Protein AF-A0A7W8UHN6-F1 (afdb_monomer_lite)

Foldseek 3Di:
DQPVLLLLPDPPDAFDQDVVQNWGFWDFDFFDDDPPQWDQAFDADPVRDGHDSFKTKHKDQQVVVVVVVVDDDDDPPDDSCVRIDIDIDTTHTDPFGIWIQTQDPVGHTDIDTHHSPD

Secondary structure (DSSP, 8-state):
-HHHHHHHTSTT--PPPBTTTTB-SPEE--BPPPPTT-EEE-PBPTTS-B--S-EEEEEEEHHHHHHTTT---S-SSS-GGGGEEEEEEEPPBPSS-EEEEEE-TTSPEEEEEE-S--

Organism: NCBI:txid56731

pLDDT: mean 79.98, std 13.3, range [46.25, 94.0]

Sequence (118 aa):
MKKLISAMAKPGFDWPVCHQAKAGEPGREEYEECPKGSKVGYSRDRDGFRGEPDQCVKTVDVCKERRDQGYRRFNESGGDKRCINEVATPRPRRENPWFFDIPNDRGVKERFWFNLNT

Structure (mmCIF, N/CA/C/O backbone):
data_AF-A0A7W8UHN6-F1
#
_entry.id   AF-A0A7W8UHN6-F1
#
loop_
_atom_site.group_PDB
_atom_site.id
_atom_site.type_symbol
_atom_site.label_atom_id
_atom_site.label_alt_id
_atom_site.label_comp_id
_atom_site.label_asym_id
_atom_site.label_entity_id
_atom_site.label_seq_id
_atom_site.pdbx_PDB_ins_code
_atom_site.Cartn_x
_atom_site.Cartn_y
_atom_site.Cartn_z
_atom_site.occupancy
_atom_site.B_iso_or_equiv
_atom_site.auth_seq_id
_atom_site.auth_comp_id
_atom_site.auth_asym_id
_atom_site.auth_atom_id
_atom_site.pdbx_PDB_model_num
ATOM 1 N N . MET A 1 1 ? -14.072 -11.840 17.754 1.00 57.81 1 MET A N 1
ATOM 2 C CA . MET A 1 1 ? -13.509 -10.485 17.549 1.00 57.81 1 MET A CA 1
ATOM 3 C C . MET A 1 1 ? -13.781 -9.883 16.155 1.00 57.81 1 MET A C 1
ATOM 5 O O . MET A 1 1 ? -13.153 -8.899 15.813 1.00 57.81 1 MET A O 1
ATOM 9 N N . LYS A 1 2 ? -14.759 -10.371 15.368 1.00 63.31 2 LYS A N 1
ATOM 10 C CA . LYS A 1 2 ? -15.028 -9.843 14.008 1.00 63.31 2 LYS A CA 1
ATOM 11 C C . LYS A 1 2 ? -16.038 -8.684 13.937 1.00 63.31 2 LYS A C 1
ATOM 13 O O . LYS A 1 2 ? -16.031 -7.908 12.991 1.00 63.31 2 LYS A O 1
ATOM 18 N N . LYS A 1 3 ? -16.905 -8.537 14.950 1.00 69.88 3 LYS A N 1
ATOM 19 C CA . LYS A 1 3 ? -17.983 -7.527 14.950 1.00 69.88 3 LYS A CA 1
ATOM 20 C C . LYS A 1 3 ? -17.464 -6.085 14.999 1.00 69.88 3 LYS A C 1
ATOM 22 O O . LYS A 1 3 ? -18.031 -5.229 14.334 1.00 69.88 3 LYS A O 1
ATOM 27 N N . LEU A 1 4 ? -16.398 -5.834 15.765 1.00 71.62 4 LEU A N 1
ATOM 28 C CA . LEU A 1 4 ? -15.816 -4.497 15.903 1.00 71.62 4 LEU A CA 1
ATOM 29 C C . LEU A 1 4 ? -15.103 -4.074 14.612 1.00 71.62 4 LEU A C 1
ATOM 31 O O . LEU A 1 4 ? -15.402 -3.020 14.070 1.00 71.62 4 LEU A O 1
ATOM 35 N N . ILE A 1 5 ? -14.259 -4.955 14.069 1.00 74.00 5 ILE A N 1
ATOM 36 C CA . ILE A 1 5 ? -13.516 -4.732 12.822 1.00 74.00 5 ILE A CA 1
ATOM 37 C C . ILE A 1 5 ? -14.478 -4.444 11.655 1.00 74.00 5 ILE A C 1
ATOM 39 O O . ILE A 1 5 ? -14.290 -3.491 10.906 1.00 74.00 5 ILE A O 1
ATOM 43 N N . SER A 1 6 ? -15.574 -5.203 11.557 1.00 75.31 6 SER A N 1
ATOM 44 C CA . SER A 1 6 ? -16.599 -4.976 10.533 1.00 75.31 6 SER A CA 1
ATOM 45 C C . SER A 1 6 ? -17.360 -3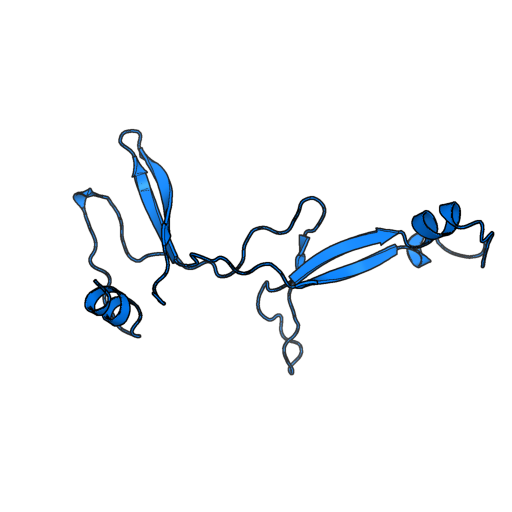.656 10.712 1.00 75.31 6 SER A C 1
ATOM 47 O O . SER A 1 6 ? -17.783 -3.068 9.721 1.00 75.31 6 SER A O 1
ATOM 49 N N . ALA A 1 7 ? -17.538 -3.170 11.945 1.00 79.38 7 ALA A N 1
ATOM 50 C CA . ALA A 1 7 ? -18.121 -1.851 12.187 1.00 79.38 7 ALA A CA 1
ATOM 51 C C . ALA A 1 7 ? -17.155 -0.730 11.776 1.00 79.38 7 ALA A C 1
ATOM 53 O O . ALA A 1 7 ? -17.582 0.211 11.117 1.00 79.38 7 ALA A O 1
ATOM 54 N N . MET A 1 8 ? -15.866 -0.888 12.088 1.00 80.12 8 MET A N 1
ATOM 55 C CA . MET A 1 8 ? -14.795 0.054 11.741 1.00 80.12 8 MET A CA 1
ATOM 56 C C . MET A 1 8 ? -14.588 0.199 10.227 1.00 80.12 8 MET A C 1
ATOM 58 O O . MET A 1 8 ? -14.182 1.253 9.755 1.00 80.12 8 MET A O 1
ATOM 62 N N . ALA A 1 9 ? -14.891 -0.846 9.452 1.00 79.62 9 ALA A N 1
ATOM 63 C CA . ALA A 1 9 ? -14.804 -0.829 7.992 1.00 79.62 9 ALA A CA 1
ATOM 64 C C . ALA A 1 9 ? -15.960 -0.081 7.298 1.00 79.62 9 ALA A C 1
ATOM 66 O O . ALA A 1 9 ? -15.935 0.078 6.075 1.00 79.62 9 ALA A O 1
ATOM 67 N N . LYS A 1 10 ? -17.010 0.322 8.030 1.00 82.25 10 LYS A N 1
ATOM 68 C CA . LYS A 1 10 ? -18.193 0.945 7.423 1.00 82.25 10 LYS A CA 1
ATOM 69 C C . LYS A 1 10 ? -17.942 2.417 7.083 1.00 82.25 10 LYS A C 1
ATOM 71 O O . LYS A 1 10 ? -17.333 3.130 7.878 1.00 82.25 10 LYS A O 1
ATOM 76 N N . PRO A 1 11 ? -18.471 2.904 5.947 1.00 78.00 11 PRO A N 1
ATOM 77 C CA . PRO A 1 11 ? -18.442 4.328 5.640 1.00 78.00 11 PRO A CA 1
ATOM 78 C C . PRO A 1 11 ? -19.190 5.119 6.724 1.00 78.00 11 PRO A C 1
ATOM 80 O O . PRO A 1 11 ? -20.293 4.738 7.118 1.00 78.00 11 PRO A O 1
ATOM 83 N N . GLY A 1 12 ? -18.578 6.205 7.204 1.00 78.50 12 GLY A N 1
ATOM 84 C CA . GLY A 1 12 ? -19.119 7.044 8.281 1.00 78.50 12 GLY A CA 1
ATOM 85 C C . GLY A 1 12 ? -18.876 6.518 9.699 1.00 78.50 12 GLY A C 1
ATOM 86 O O . GLY A 1 12 ? -19.505 7.002 10.634 1.00 78.50 12 GLY A O 1
ATOM 87 N N . PHE A 1 13 ? -18.010 5.516 9.876 1.00 81.31 13 PHE A N 1
ATOM 88 C CA . PHE A 1 13 ? -17.562 5.117 11.206 1.00 81.31 13 PHE A CA 1
ATOM 89 C C . PHE A 1 13 ? -16.568 6.140 11.765 1.00 81.31 13 PHE A C 1
ATOM 91 O O . PHE A 1 13 ? -15.484 6.323 11.210 1.00 81.31 13 PHE A O 1
ATOM 98 N N . ASP A 1 14 ? -16.920 6.760 12.890 1.00 80.94 14 ASP A N 1
ATOM 99 C CA . ASP A 1 14 ? -16.024 7.666 13.599 1.00 80.94 14 ASP A CA 1
ATOM 100 C C . ASP A 1 14 ? -14.997 6.875 14.404 1.00 80.94 14 ASP A C 1
ATOM 102 O O . ASP A 1 14 ? -15.305 6.202 15.395 1.00 80.94 14 ASP A O 1
ATOM 106 N N . TRP A 1 15 ? -13.745 6.967 13.971 1.00 83.06 15 TRP A N 1
ATOM 107 C CA . TRP A 1 15 ? -12.637 6.348 14.673 1.00 83.06 15 TRP A CA 1
ATOM 108 C C . TRP A 1 15 ? -12.388 7.058 16.006 1.00 83.06 15 TRP A C 1
ATOM 110 O O . TRP A 1 15 ? -12.167 8.273 16.023 1.00 83.06 15 TRP A O 1
ATOM 120 N N . PRO A 1 16 ? -12.402 6.331 17.140 1.00 80.25 16 PRO A N 1
ATOM 121 C CA . PRO A 1 16 ? -12.184 6.947 18.436 1.00 80.25 16 PRO A CA 1
ATOM 122 C C . PRO A 1 16 ? -10.753 7.479 18.522 1.00 80.25 16 PRO A C 1
ATOM 124 O O . PRO A 1 16 ? -9.786 6.746 18.313 1.00 80.25 16 PRO A O 1
ATOM 127 N N . VAL A 1 17 ? -10.621 8.756 18.875 1.00 80.69 17 VAL A N 1
ATOM 128 C CA . VAL A 1 17 ? -9.319 9.375 19.119 1.00 80.69 17 VAL A CA 1
ATOM 129 C C . VAL A 1 17 ? -8.827 8.946 20.495 1.00 80.69 17 VAL A C 1
ATOM 131 O O . VAL A 1 17 ? -9.454 9.227 21.517 1.00 80.69 17 VAL A O 1
ATOM 134 N N . CYS A 1 18 ? -7.672 8.288 20.536 1.00 78.25 18 CYS A N 1
ATOM 135 C CA . CYS A 1 18 ? -6.998 7.987 21.788 1.00 78.25 18 CYS A CA 1
ATOM 136 C C . CYS A 1 18 ? -6.015 9.117 22.098 1.00 78.25 18 CYS A C 1
ATOM 138 O O . CYS A 1 18 ? -4.894 9.144 21.585 1.00 78.25 18 CYS A O 1
ATOM 140 N N . HIS A 1 19 ? -6.427 10.063 22.946 1.00 80.44 19 HIS A N 1
ATOM 141 C CA . HIS A 1 19 ? -5.577 11.190 23.337 1.00 80.44 19 HIS A CA 1
ATOM 142 C C . HIS A 1 19 ? -4.301 10.738 24.059 1.00 80.44 19 HIS A C 1
ATOM 144 O O . HIS A 1 19 ? -3.244 11.321 23.818 1.00 80.44 19 HIS A O 1
ATOM 150 N N . GLN A 1 20 ? -4.368 9.682 24.885 1.00 76.88 20 GLN A N 1
ATOM 151 C CA . GLN A 1 20 ? -3.184 9.140 25.565 1.00 76.88 20 GLN A CA 1
ATOM 152 C C . GLN A 1 20 ? -2.144 8.610 24.571 1.00 76.88 20 GLN A C 1
ATOM 154 O O . GLN A 1 20 ? -0.958 8.880 24.729 1.00 76.88 20 GLN A O 1
ATOM 159 N N . ALA A 1 21 ? -2.589 7.908 23.524 1.00 70.12 21 ALA A N 1
ATOM 160 C CA . ALA A 1 21 ? -1.713 7.387 22.476 1.00 70.12 21 ALA A CA 1
ATOM 161 C C . ALA A 1 21 ? -1.406 8.422 21.380 1.00 70.12 21 ALA A C 1
ATOM 163 O O . ALA A 1 21 ? -0.672 8.117 20.447 1.00 70.12 21 ALA A O 1
ATOM 164 N N . LYS A 1 22 ? -1.984 9.632 21.455 1.00 75.25 22 LYS A N 1
ATOM 165 C CA . LYS A 1 22 ? -1.929 10.662 20.400 1.00 75.25 22 LYS A CA 1
ATOM 166 C C . LYS A 1 22 ? -2.242 10.089 19.007 1.00 75.25 22 LYS A C 1
ATOM 168 O O . LYS A 1 22 ? -1.655 10.513 18.013 1.00 75.25 22 LYS A O 1
ATOM 173 N N . ALA A 1 23 ? -3.158 9.125 18.958 1.00 75.25 23 ALA A N 1
ATOM 174 C CA . ALA A 1 23 ? -3.543 8.401 17.755 1.00 75.25 23 ALA A CA 1
ATOM 175 C C . ALA A 1 23 ? -4.974 8.791 17.358 1.00 75.25 23 ALA A C 1
ATOM 177 O O . ALA A 1 23 ? -5.874 8.797 18.203 1.00 75.25 23 ALA A O 1
ATOM 178 N N . GLY A 1 24 ? -5.155 9.163 16.090 1.00 79.75 24 GLY A N 1
ATOM 179 C CA . GLY A 1 24 ? -6.445 9.520 15.493 1.00 79.75 24 GLY A CA 1
ATOM 180 C C . GLY A 1 24 ? -6.952 8.435 14.546 1.00 79.75 24 GLY A C 1
ATOM 181 O O . GLY A 1 24 ? -6.701 7.257 14.774 1.00 79.75 24 GLY A O 1
ATOM 182 N N . GLU A 1 25 ? -7.640 8.839 13.478 1.00 84.94 25 GLU A N 1
ATOM 183 C CA . GLU A 1 25 ? -8.074 7.940 12.400 1.00 84.94 25 GLU A CA 1
ATOM 184 C C . GLU A 1 25 ? -6.874 7.223 11.745 1.00 84.94 25 GLU A C 1
ATOM 186 O O . GLU A 1 25 ? -5.825 7.850 11.546 1.00 84.94 25 GLU A O 1
ATOM 191 N N . PRO A 1 26 ? -6.987 5.920 11.420 1.00 88.81 26 PRO A N 1
ATOM 192 C CA . PRO A 1 26 ? -5.924 5.209 10.731 1.00 88.81 26 PRO A CA 1
ATOM 193 C C . PRO A 1 26 ? -5.740 5.717 9.301 1.00 88.81 26 PRO A C 1
ATOM 195 O O . PRO A 1 26 ? -6.695 6.026 8.590 1.00 88.81 26 PRO A O 1
ATOM 198 N N . GLY A 1 27 ? -4.493 5.713 8.842 1.00 90.00 27 GLY A N 1
ATOM 199 C CA . GLY A 1 27 ? -4.187 5.870 7.429 1.00 90.00 27 GLY A CA 1
ATOM 200 C C . GLY A 1 27 ? -4.452 4.584 6.643 1.00 90.00 27 GLY A C 1
ATOM 201 O O . GLY A 1 27 ? -4.562 3.492 7.210 1.00 90.00 27 GLY A O 1
ATOM 202 N N . ARG A 1 28 ? -4.512 4.711 5.313 1.00 90.31 28 ARG A N 1
ATOM 203 C CA . ARG A 1 28 ? -4.630 3.583 4.382 1.00 90.31 28 ARG A CA 1
ATOM 204 C C . ARG A 1 28 ? -3.594 3.688 3.273 1.00 90.31 28 ARG A C 1
ATOM 206 O O . ARG A 1 28 ? -3.536 4.683 2.558 1.00 90.31 28 ARG A O 1
ATOM 213 N N . GLU A 1 29 ? -2.824 2.627 3.095 1.00 92.62 29 GLU A N 1
ATOM 214 C CA . GLU A 1 29 ? -1.916 2.434 1.969 1.00 92.62 29 GLU A CA 1
ATOM 215 C C . GLU A 1 29 ? -2.180 1.050 1.373 1.00 92.62 29 GLU A C 1
ATOM 217 O O . GLU A 1 29 ? -1.932 0.030 2.005 1.00 92.62 29 GLU A O 1
ATOM 222 N N . GLU A 1 30 ? -2.703 0.994 0.149 1.00 91.50 30 GLU A N 1
ATOM 223 C CA . GLU A 1 30 ? -3.089 -0.291 -0.453 1.00 91.50 30 GLU A CA 1
ATOM 224 C C . GLU A 1 30 ? -1.913 -1.109 -0.976 1.00 91.50 30 GLU A C 1
ATOM 226 O O . GLU A 1 30 ? -1.994 -2.333 -1.072 1.00 91.50 30 GLU A O 1
ATOM 231 N N . TYR A 1 31 ? -0.833 -0.430 -1.343 1.00 93.25 31 TYR A N 1
ATOM 232 C CA . TYR A 1 31 ? 0.253 -1.010 -2.111 1.00 93.25 31 TYR A CA 1
ATOM 233 C C . TYR A 1 31 ? 1.559 -0.998 -1.316 1.00 93.25 31 TYR A C 1
ATOM 235 O O . TYR A 1 31 ? 1.897 -0.016 -0.646 1.00 93.25 31 TYR A O 1
ATOM 243 N N . GLU A 1 32 ? 2.316 -2.086 -1.414 1.00 92.25 32 GLU A N 1
ATOM 244 C CA . GLU A 1 32 ? 3.658 -2.212 -0.843 1.00 92.25 32 GLU A CA 1
ATOM 245 C C . GLU A 1 32 ? 4.671 -1.383 -1.618 1.00 92.25 32 GLU A C 1
ATOM 247 O O . GLU A 1 32 ? 4.389 -0.877 -2.699 1.00 92.25 32 GLU A O 1
ATOM 252 N N . GLU A 1 33 ? 5.871 -1.200 -1.087 1.00 91.88 33 GLU A N 1
ATOM 253 C CA . GLU A 1 33 ? 6.930 -0.550 -1.853 1.00 91.88 33 GLU A CA 1
ATOM 254 C C . GLU A 1 33 ? 7.302 -1.367 -3.094 1.00 91.88 33 GLU A C 1
ATOM 256 O O . GLU A 1 33 ? 7.280 -2.598 -3.099 1.00 91.88 33 GLU A O 1
ATOM 261 N N . CYS A 1 34 ? 7.650 -0.665 -4.170 1.00 92.56 34 CYS A N 1
ATOM 262 C CA . CYS A 1 34 ? 8.131 -1.324 -5.372 1.00 92.56 34 CYS A CA 1
ATOM 263 C C . CYS A 1 34 ? 9.490 -2.000 -5.116 1.00 92.56 34 CYS A C 1
ATOM 265 O O . CYS A 1 34 ? 10.325 -1.450 -4.391 1.00 92.56 34 CYS A O 1
ATOM 267 N N . PRO A 1 35 ? 9.757 -3.171 -5.726 1.00 91.81 35 PRO A N 1
ATOM 268 C CA . PRO A 1 35 ? 11.028 -3.860 -5.555 1.00 91.81 35 PRO A CA 1
ATOM 269 C C . PRO A 1 35 ? 12.201 -2.982 -6.007 1.00 91.81 35 PRO A C 1
ATOM 271 O O . PRO A 1 35 ? 12.075 -2.144 -6.908 1.00 91.81 35 PRO A O 1
ATOM 274 N N . LYS A 1 36 ? 13.373 -3.188 -5.395 1.00 91.56 36 LYS A N 1
ATOM 275 C CA . LYS A 1 36 ? 14.573 -2.377 -5.660 1.00 91.56 36 LYS A CA 1
ATOM 276 C C . LYS A 1 36 ? 14.864 -2.271 -7.162 1.00 91.56 36 LYS A C 1
ATOM 278 O O . LYS A 1 36 ? 14.896 -3.269 -7.880 1.00 91.56 36 LYS A O 1
ATOM 283 N N . GLY A 1 37 ? 15.111 -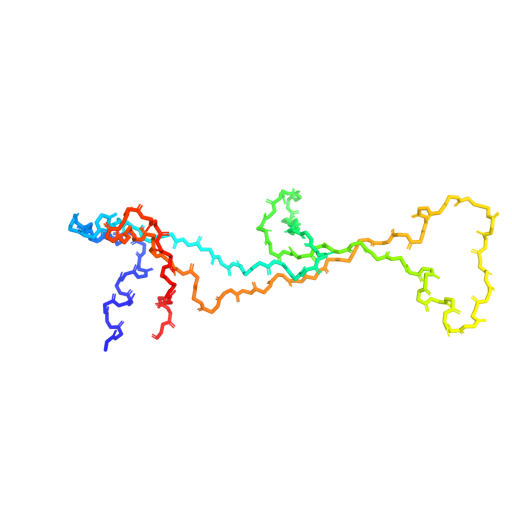1.046 -7.625 1.00 88.25 37 GLY A N 1
ATOM 284 C CA . GLY A 1 37 ? 15.374 -0.754 -9.038 1.00 88.25 37 GLY A CA 1
ATOM 285 C C . GLY A 1 37 ? 14.121 -0.581 -9.902 1.00 88.25 37 GLY A C 1
ATOM 286 O O . GLY A 1 37 ? 14.248 -0.472 -11.119 1.00 88.25 37 GLY A O 1
ATOM 287 N N . SER A 1 38 ? 12.930 -0.538 -9.300 1.00 91.94 38 SER A N 1
ATOM 288 C CA . SER A 1 38 ? 11.692 -0.113 -9.958 1.00 91.94 38 SER A CA 1
ATOM 289 C C . SER A 1 38 ? 11.103 1.122 -9.266 1.00 91.94 38 SER A C 1
ATOM 291 O O . SER A 1 38 ? 11.327 1.345 -8.077 1.00 91.94 38 SER A O 1
ATOM 293 N N . LYS A 1 39 ? 10.398 1.960 -10.031 1.00 92.94 39 LYS A N 1
ATOM 294 C CA . LYS A 1 39 ? 9.731 3.190 -9.572 1.00 92.94 39 LYS A CA 1
ATOM 295 C C . LYS A 1 39 ? 8.217 2.990 -9.562 1.00 92.94 39 LYS A C 1
ATOM 297 O O . LYS A 1 39 ? 7.705 2.200 -10.348 1.00 92.94 39 LYS A O 1
ATOM 302 N N . VAL A 1 40 ? 7.497 3.724 -8.716 1.00 93.50 40 VAL A N 1
ATOM 303 C CA . VAL A 1 40 ? 6.025 3.684 -8.708 1.00 93.50 40 VAL A CA 1
ATOM 304 C C . VAL A 1 40 ? 5.488 4.202 -10.046 1.00 93.50 40 VAL A C 1
ATOM 306 O O . VAL A 1 40 ? 5.834 5.298 -10.492 1.00 93.50 40 VAL A O 1
ATOM 309 N N . GLY A 1 41 ? 4.663 3.381 -10.684 1.00 92.31 41 GLY A N 1
ATOM 310 C CA . GLY A 1 41 ? 3.906 3.671 -11.891 1.00 92.31 41 GLY A CA 1
ATOM 311 C C . GLY A 1 41 ? 2.415 3.761 -11.603 1.00 92.31 41 GLY A C 1
ATOM 312 O O . GLY A 1 41 ? 1.959 3.452 -10.506 1.00 92.31 41 GLY A O 1
ATOM 313 N N . TYR A 1 42 ? 1.678 4.213 -12.610 1.00 91.12 42 TYR A N 1
ATOM 314 C CA . TYR A 1 42 ? 0.251 4.482 -12.515 1.00 91.12 42 TYR A CA 1
ATOM 315 C C . TYR A 1 42 ? -0.412 3.913 -13.756 1.00 91.12 42 TYR A C 1
ATOM 317 O O . TYR A 1 42 ? -0.008 4.254 -14.875 1.00 91.12 42 TYR A O 1
ATOM 325 N N . SER A 1 43 ? -1.422 3.073 -13.567 1.00 86.56 43 SER A N 1
ATOM 326 C CA . SER A 1 43 ? -2.333 2.726 -14.648 1.00 86.56 43 SER A CA 1
ATOM 327 C C . SER A 1 43 ? -3.053 3.978 -15.160 1.00 86.56 43 SER A C 1
ATOM 329 O O . SER A 1 43 ? -3.153 5.010 -14.489 1.00 86.56 43 SER A O 1
ATOM 331 N N . ARG A 1 44 ? -3.499 3.915 -16.416 1.00 84.19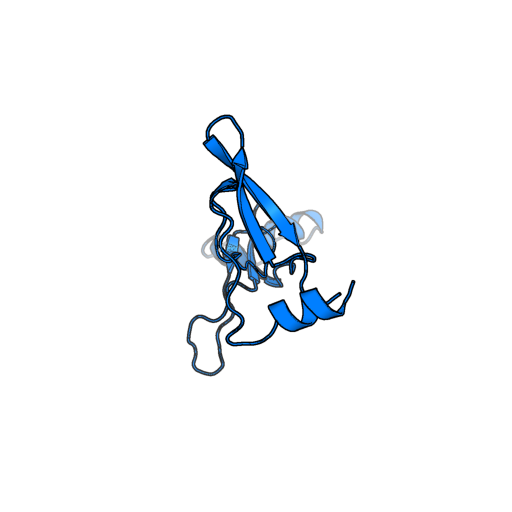 44 ARG A N 1
ATOM 332 C CA . ARG A 1 44 ? -4.390 4.926 -16.984 1.00 84.19 44 ARG A CA 1
ATOM 333 C C . ARG A 1 44 ? -5.802 4.381 -16.954 1.00 84.19 44 ARG A C 1
ATOM 335 O O . ARG A 1 44 ? -6.024 3.250 -17.387 1.00 84.19 44 ARG A O 1
ATOM 342 N N . ASP A 1 45 ? -6.730 5.207 -16.502 1.00 81.94 45 ASP A N 1
ATOM 343 C CA . ASP A 1 45 ? -8.147 4.876 -16.566 1.00 81.94 45 ASP A CA 1
ATOM 344 C C . ASP A 1 45 ? -8.659 4.966 -18.010 1.00 81.94 45 ASP A C 1
ATOM 346 O O . ASP A 1 45 ? -7.956 5.429 -18.915 1.00 81.94 45 ASP A O 1
ATOM 350 N N . ARG A 1 46 ? -9.906 4.534 -18.246 1.00 78.56 46 ARG A N 1
ATOM 351 C CA . ARG A 1 46 ? -10.529 4.548 -19.587 1.00 78.56 46 ARG A CA 1
ATOM 352 C C . ARG A 1 46 ? -10.536 5.936 -20.234 1.00 78.56 46 ARG A C 1
ATOM 354 O O . ARG A 1 46 ? -10.434 6.032 -21.452 1.00 78.56 46 ARG A O 1
ATOM 361 N N . ASP A 1 47 ? -10.587 6.978 -19.414 1.00 84.19 47 ASP A N 1
ATOM 362 C CA . ASP A 1 47 ? -10.586 8.380 -19.833 1.00 84.19 47 ASP A CA 1
ATOM 363 C C . ASP A 1 47 ? -9.168 8.977 -19.949 1.00 84.19 47 ASP A C 1
ATOM 365 O O . ASP A 1 47 ? -8.997 10.169 -20.191 1.00 84.19 47 ASP A O 1
ATOM 369 N N . GLY A 1 48 ? -8.123 8.160 -19.771 1.00 79.50 48 GLY A N 1
ATOM 370 C CA . GLY A 1 48 ? -6.722 8.572 -19.891 1.00 79.50 48 GLY A CA 1
ATOM 371 C C . GLY A 1 48 ? -6.172 9.348 -18.691 1.00 79.50 48 GLY A C 1
ATOM 372 O O . GLY A 1 48 ? -5.003 9.742 -18.716 1.00 79.50 48 GLY A O 1
ATOM 373 N N . PHE A 1 49 ? -6.973 9.544 -17.639 1.00 81.12 49 PHE A N 1
ATOM 374 C CA . PHE A 1 49 ? -6.508 10.113 -16.377 1.00 81.12 49 PHE A CA 1
ATOM 375 C C . PHE A 1 49 ? -5.538 9.170 -15.661 1.00 81.12 49 PHE A C 1
ATOM 377 O O . PHE A 1 49 ? -5.527 7.955 -15.877 1.00 81.12 49 PHE A O 1
ATOM 384 N N . ARG A 1 50 ? -4.675 9.767 -14.832 1.00 81.38 50 ARG A N 1
ATOM 385 C CA . ARG A 1 50 ? -3.739 9.029 -13.984 1.00 81.38 50 ARG A CA 1
ATOM 386 C C . ARG A 1 50 ? -4.550 8.306 -12.910 1.00 81.38 50 ARG A C 1
ATOM 388 O O . ARG A 1 50 ? -5.090 8.975 -12.033 1.00 81.38 50 ARG A O 1
ATOM 395 N N . GLY A 1 51 ? -4.602 6.984 -13.015 1.00 84.00 51 GLY A N 1
ATOM 396 C CA . GLY A 1 51 ? -5.279 6.116 -12.065 1.00 84.00 51 GLY A CA 1
ATOM 397 C C . GLY A 1 51 ? -4.468 5.926 -10.786 1.00 84.00 51 GLY A C 1
ATOM 398 O O . GLY A 1 51 ? -3.631 6.756 -10.410 1.00 84.00 51 GLY A O 1
ATOM 399 N N . GLU A 1 52 ? -4.711 4.813 -10.105 1.00 86.88 52 GLU A N 1
ATOM 400 C CA . GLU A 1 52 ? -4.016 4.473 -8.867 1.00 86.88 52 GLU A CA 1
ATOM 401 C C . GLU A 1 52 ? -2.515 4.201 -9.089 1.00 86.88 52 GLU A C 1
ATOM 403 O O . GLU A 1 52 ? -2.097 3.846 -10.191 1.00 86.88 52 GLU A O 1
ATOM 408 N N . PRO A 1 53 ? -1.662 4.362 -8.056 1.00 90.38 53 PRO A N 1
ATOM 409 C CA . PRO A 1 53 ? -0.246 3.993 -8.105 1.00 90.38 53 PRO A CA 1
ATOM 410 C C . PRO A 1 53 ? -0.056 2.467 -8.018 1.00 90.38 53 PRO A C 1
ATOM 412 O O . PRO A 1 53 ? 0.656 1.975 -7.137 1.00 90.38 53 PRO A O 1
ATOM 415 N N . ASP A 1 54 ? -0.732 1.729 -8.896 1.00 91.75 54 ASP A N 1
ATOM 416 C CA . ASP A 1 54 ? -0.915 0.275 -8.889 1.00 91.75 54 ASP A CA 1
ATOM 417 C C . ASP A 1 54 ? 0.170 -0.487 -9.658 1.00 91.75 54 ASP A C 1
ATOM 419 O O . ASP A 1 54 ? 0.097 -1.707 -9.802 1.00 91.75 54 ASP A O 1
ATOM 423 N N . GLN A 1 55 ? 1.195 0.208 -10.155 1.00 93.75 55 GLN A N 1
ATOM 424 C CA . GLN A 1 55 ? 2.256 -0.390 -10.961 1.00 93.75 55 GLN A CA 1
ATOM 425 C C . GLN A 1 55 ? 3.644 -0.103 -10.391 1.00 93.75 55 GLN A C 1
ATOM 427 O O . GLN A 1 55 ? 3.892 0.905 -9.733 1.00 93.75 55 GLN A O 1
ATOM 432 N N . CYS A 1 56 ? 4.582 -0.989 -10.700 1.00 93.88 56 CYS A N 1
ATOM 433 C CA . CYS A 1 56 ? 6.012 -0.775 -10.563 1.00 93.88 56 CYS A CA 1
ATOM 434 C C . CYS A 1 56 ? 6.634 -0.789 -11.953 1.00 93.88 56 CYS A C 1
ATOM 436 O O . CYS A 1 56 ? 6.494 -1.751 -12.702 1.00 93.88 56 CYS A O 1
ATOM 438 N N . VAL A 1 57 ? 7.315 0.292 -12.309 1.00 92.88 57 VAL A N 1
ATOM 439 C CA . VAL A 1 57 ? 7.935 0.480 -13.617 1.00 92.88 57 VAL A CA 1
ATOM 440 C C . VAL A 1 57 ? 9.435 0.302 -13.476 1.00 92.88 57 VAL A C 1
ATOM 442 O O . VAL A 1 57 ? 10.078 0.961 -12.658 1.00 92.88 57 VAL A O 1
ATOM 445 N N . LYS A 1 58 ? 10.014 -0.577 -14.287 1.00 92.38 58 LYS A N 1
ATOM 446 C CA . LYS A 1 58 ? 11.458 -0.795 -14.356 1.00 92.38 58 LYS A CA 1
ATOM 447 C C . LYS A 1 58 ? 11.948 -0.564 -15.774 1.00 92.38 58 LYS A C 1
ATOM 449 O O . LYS A 1 58 ? 11.363 -1.055 -16.733 1.00 92.38 58 LYS A O 1
ATOM 454 N N . THR A 1 59 ? 13.055 0.151 -15.896 1.00 88.75 59 THR A N 1
ATOM 455 C CA . THR A 1 59 ? 13.748 0.323 -17.170 1.00 88.75 59 THR A CA 1
ATOM 456 C C . THR A 1 59 ? 14.671 -0.873 -17.405 1.00 88.75 59 THR A C 1
ATOM 458 O O . THR A 1 59 ? 15.534 -1.162 -16.573 1.00 88.75 59 THR A O 1
ATOM 461 N N . VAL A 1 60 ? 14.483 -1.580 -18.517 1.00 85.31 60 VAL A N 1
ATOM 462 C CA . VAL A 1 60 ? 15.272 -2.752 -18.917 1.00 85.31 60 VAL A CA 1
ATOM 463 C C . VAL A 1 60 ? 15.957 -2.500 -20.257 1.00 85.31 60 VAL A C 1
ATOM 465 O O . VAL A 1 60 ? 15.388 -1.879 -21.153 1.00 85.31 60 VAL A O 1
ATOM 468 N N . ASP A 1 61 ? 17.189 -2.984 -20.388 1.00 81.50 61 ASP A N 1
ATOM 469 C CA . ASP A 1 61 ? 17.948 -2.970 -21.639 1.00 81.50 61 ASP A CA 1
ATOM 470 C C . ASP A 1 61 ? 17.835 -4.352 -22.294 1.00 81.50 61 ASP A C 1
ATOM 472 O O . ASP A 1 61 ? 18.555 -5.288 -21.937 1.00 81.50 61 ASP A O 1
ATOM 476 N N . VAL A 1 62 ? 16.918 -4.482 -23.255 1.00 72.19 62 VAL A N 1
A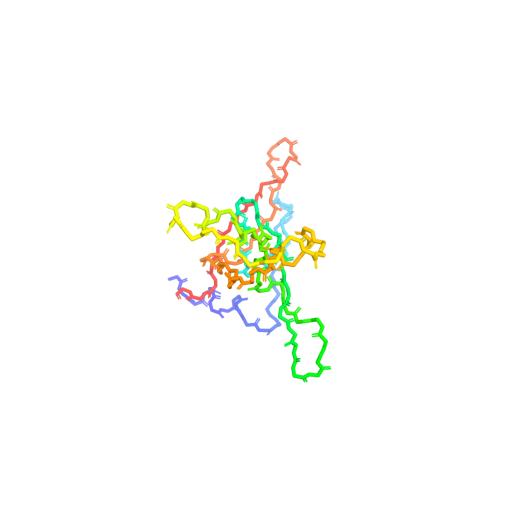TOM 477 C CA . VAL A 1 62 ? 16.666 -5.750 -23.965 1.00 72.19 62 VAL A CA 1
ATOM 478 C C . VAL A 1 62 ? 17.843 -6.190 -24.842 1.00 72.19 62 VAL A C 1
ATOM 480 O O . VAL A 1 62 ? 17.912 -7.349 -25.253 1.00 72.19 62 VAL A O 1
ATOM 483 N N . CYS A 1 63 ? 18.795 -5.301 -25.132 1.00 70.38 63 CYS A N 1
ATOM 484 C CA . CYS A 1 63 ? 19.962 -5.630 -25.941 1.00 70.38 63 CYS A CA 1
ATOM 485 C C . CYS A 1 63 ? 21.099 -6.243 -25.116 1.00 70.38 63 CYS A C 1
ATOM 487 O O . CYS A 1 63 ? 21.933 -6.944 -25.692 1.00 70.38 63 CYS A O 1
ATOM 489 N N . LYS A 1 64 ? 21.127 -6.057 -23.788 1.00 64.12 64 LYS A N 1
ATOM 490 C CA . LYS A 1 64 ? 22.045 -6.803 -22.909 1.00 64.12 64 LYS A CA 1
ATOM 491 C C . LYS A 1 64 ? 21.665 -8.277 -22.804 1.00 64.12 64 LYS A C 1
ATOM 493 O O . LYS A 1 64 ? 22.532 -9.116 -23.005 1.00 64.12 64 LYS A O 1
ATOM 498 N N . GLU A 1 65 ? 20.386 -8.594 -22.607 1.00 57.75 65 GLU A N 1
ATOM 499 C CA . GLU A 1 65 ? 19.921 -9.987 -22.473 1.00 57.75 65 GLU A CA 1
ATOM 500 C C . GLU A 1 65 ? 20.164 -10.825 -23.743 1.00 57.75 65 GLU A C 1
ATOM 502 O O . GLU A 1 65 ? 20.469 -12.013 -23.670 1.00 57.75 65 GLU A O 1
ATOM 507 N N . ARG A 1 66 ? 20.099 -10.206 -24.930 1.00 55.22 66 ARG A N 1
ATOM 508 C CA . ARG A 1 66 ? 20.365 -10.897 -26.206 1.00 55.22 66 ARG A CA 1
ATOM 509 C C . ARG A 1 66 ? 21.849 -11.114 -26.514 1.00 55.22 66 ARG A C 1
ATOM 511 O O . ARG A 1 66 ? 22.157 -11.963 -27.352 1.00 55.22 66 ARG A O 1
ATOM 518 N N . ARG A 1 67 ? 22.773 -10.387 -25.867 1.00 54.75 67 ARG A N 1
ATOM 519 C CA . ARG A 1 67 ? 24.223 -10.612 -26.042 1.00 54.75 67 ARG A CA 1
ATOM 520 C C . ARG A 1 67 ? 24.659 -11.961 -25.468 1.00 54.75 67 ARG A C 1
ATOM 522 O O . ARG A 1 67 ? 25.527 -12.594 -26.062 1.00 54.75 67 ARG A O 1
ATOM 529 N N . ASP A 1 68 ? 24.000 -12.426 -24.410 1.00 54.19 68 ASP A N 1
ATOM 530 C CA . ASP A 1 68 ? 24.290 -13.717 -23.771 1.00 54.19 68 ASP A CA 1
ATOM 531 C C . ASP A 1 68 ? 23.734 -14.920 -24.561 1.00 54.19 68 ASP A C 1
ATOM 533 O O . ASP A 1 68 ? 24.181 -16.047 -24.375 1.00 54.19 68 ASP A O 1
ATOM 537 N N . GLN A 1 69 ? 22.809 -14.692 -25.503 1.00 57.19 69 GLN A N 1
ATOM 538 C CA . GLN A 1 69 ? 22.206 -15.726 -26.363 1.00 57.19 69 GLN A CA 1
ATOM 539 C C . GLN A 1 69 ? 22.848 -15.820 -27.762 1.00 57.19 69 GLN A C 1
ATOM 541 O O . GLN A 1 69 ? 22.287 -16.425 -28.675 1.00 57.19 69 GLN A O 1
ATOM 546 N N . GLY A 1 70 ? 24.018 -15.206 -27.968 1.00 53.72 70 GLY A N 1
ATOM 547 C CA . GLY A 1 70 ? 24.820 -15.381 -29.186 1.00 53.72 70 GLY A CA 1
ATOM 548 C C . GLY A 1 70 ? 24.281 -14.711 -30.461 1.00 53.72 70 GLY A C 1
ATOM 549 O O . GLY A 1 70 ? 24.929 -14.796 -31.505 1.00 53.72 70 GLY A O 1
ATOM 550 N N . TYR A 1 71 ? 23.153 -13.995 -30.410 1.00 49.25 71 TYR A N 1
ATOM 551 C CA . TYR A 1 71 ? 22.618 -13.274 -31.570 1.00 49.25 71 TYR A CA 1
ATOM 552 C C . TYR A 1 71 ? 23.324 -11.923 -31.754 1.00 49.25 71 TYR A C 1
ATOM 554 O O . TYR A 1 71 ? 23.034 -10.930 -31.083 1.00 49.25 71 TYR A O 1
ATOM 562 N N . ARG A 1 72 ? 24.271 -11.869 -32.698 1.00 53.41 72 ARG A N 1
ATOM 563 C CA . ARG A 1 72 ? 24.919 -10.619 -33.116 1.00 53.41 72 ARG A CA 1
ATOM 564 C C . ARG A 1 72 ? 24.011 -9.814 -34.053 1.00 53.41 72 ARG A C 1
ATOM 566 O O . ARG A 1 72 ? 23.678 -10.273 -35.135 1.00 53.41 72 ARG A O 1
ATOM 573 N N . ARG A 1 73 ? 23.759 -8.570 -33.626 1.00 56.31 73 ARG A N 1
ATOM 574 C CA . ARG A 1 73 ? 23.395 -7.359 -34.389 1.00 56.31 73 ARG A CA 1
ATOM 575 C C . ARG A 1 73 ? 22.109 -7.391 -35.228 1.00 56.31 73 ARG A C 1
ATOM 577 O O . ARG A 1 73 ? 22.062 -7.977 -36.298 1.00 56.31 73 ARG A O 1
ATOM 584 N N . PHE A 1 74 ? 21.168 -6.526 -34.849 1.00 46.25 74 PHE A N 1
ATOM 585 C CA . PHE A 1 74 ? 20.378 -5.772 -35.823 1.00 46.25 74 PHE A CA 1
ATOM 586 C C . PHE A 1 74 ? 20.580 -4.270 -35.564 1.00 46.25 74 PHE A C 1
ATOM 588 O O . PHE A 1 74 ? 20.191 -3.752 -34.523 1.00 46.25 74 PHE A O 1
ATOM 595 N N . ASN A 1 75 ? 21.213 -3.607 -36.537 1.00 47.69 75 ASN A N 1
ATOM 596 C CA . ASN A 1 75 ? 21.360 -2.159 -36.734 1.00 47.69 75 ASN A CA 1
ATOM 597 C C . ASN A 1 75 ? 22.249 -1.344 -35.773 1.00 47.69 75 ASN A C 1
ATOM 599 O O . ASN A 1 75 ? 21.794 -0.691 -34.841 1.00 47.69 75 ASN A O 1
ATOM 603 N N . GLU A 1 76 ? 23.520 -1.227 -36.169 1.00 52.78 76 GLU A N 1
ATOM 604 C CA . GLU A 1 76 ? 24.503 -0.194 -35.788 1.00 52.78 76 GLU A CA 1
ATOM 605 C C . GLU A 1 76 ? 24.187 1.169 -36.452 1.00 52.78 76 GLU A C 1
ATOM 607 O O . GLU A 1 76 ? 25.057 1.880 -36.941 1.00 52.78 76 GLU A O 1
ATOM 612 N N . SER A 1 77 ? 22.911 1.537 -36.560 1.00 53.84 77 SER A N 1
ATOM 613 C CA . SER A 1 77 ? 22.502 2.795 -37.202 1.00 53.84 77 SER A CA 1
ATOM 614 C C . SER A 1 77 ? 21.237 3.338 -36.565 1.00 53.84 77 SER A C 1
ATOM 616 O O . SER A 1 77 ? 20.163 3.392 -37.160 1.00 53.84 77 SER A O 1
ATOM 618 N N . GLY A 1 78 ? 21.389 3.725 -35.300 1.00 50.69 78 GLY A N 1
ATOM 619 C CA . GLY A 1 78 ? 20.686 4.858 -34.716 1.00 50.69 78 GLY A CA 1
ATOM 620 C C . GLY A 1 78 ? 20.271 4.621 -33.270 1.00 50.69 78 GLY A C 1
ATOM 621 O O . GLY A 1 78 ? 19.290 3.934 -33.009 1.00 50.69 78 GLY A O 1
ATOM 622 N N . GLY A 1 79 ? 20.995 5.272 -32.368 1.00 51.00 79 GLY A N 1
ATOM 623 C CA . GLY A 1 79 ? 20.571 5.596 -31.014 1.00 51.00 79 GLY A CA 1
ATOM 624 C C . GLY A 1 79 ? 20.408 4.401 -30.085 1.00 51.00 79 GLY A C 1
ATOM 625 O O . GLY A 1 79 ? 19.388 3.715 -30.118 1.00 51.00 79 GLY A O 1
ATOM 626 N N . ASP A 1 80 ? 21.340 4.278 -29.144 1.00 56.06 80 ASP A N 1
ATOM 627 C CA . ASP A 1 80 ? 21.332 3.355 -27.997 1.00 56.06 80 ASP A CA 1
ATOM 628 C C . ASP A 1 80 ? 20.005 3.320 -27.199 1.00 56.06 80 ASP A C 1
ATOM 630 O O . ASP A 1 80 ? 19.758 2.410 -26.414 1.00 56.06 80 ASP A O 1
ATOM 634 N N . LYS A 1 81 ? 19.099 4.279 -27.428 1.00 58.75 81 LYS A N 1
ATOM 635 C CA . LYS A 1 81 ? 17.763 4.369 -26.823 1.00 58.75 81 LYS A CA 1
ATOM 636 C C . LYS A 1 81 ? 16.740 3.360 -27.362 1.00 58.75 81 LYS A C 1
ATOM 638 O O . LYS A 1 81 ? 15.749 3.129 -26.683 1.00 58.75 81 LYS A O 1
ATOM 643 N N . ARG A 1 82 ? 16.935 2.750 -28.542 1.00 64.38 82 ARG A N 1
ATOM 644 C CA . ARG A 1 82 ? 15.964 1.777 -29.106 1.00 64.38 82 ARG A CA 1
ATOM 645 C C . ARG A 1 82 ? 15.899 0.442 -28.351 1.00 64.38 82 ARG A C 1
ATOM 647 O O . ARG A 1 82 ? 14.960 -0.318 -28.550 1.00 64.38 82 ARG A O 1
ATOM 654 N N . CYS A 1 83 ? 16.889 0.166 -27.505 1.00 72.62 83 CYS A N 1
ATOM 655 C CA . CYS A 1 83 ? 16.988 -1.050 -26.698 1.00 72.62 83 CYS A CA 1
ATOM 656 C C . CYS A 1 83 ? 16.448 -0.886 -25.271 1.00 72.62 83 CYS A C 1
ATOM 658 O O . CYS A 1 83 ? 16.451 -1.844 -24.502 1.00 72.62 83 CYS A O 1
ATOM 660 N N . ILE A 1 84 ? 16.041 0.324 -24.889 1.00 80.06 84 ILE A N 1
ATOM 661 C CA . ILE A 1 84 ? 15.601 0.632 -23.533 1.00 80.06 84 ILE A CA 1
ATOM 662 C C . ILE A 1 84 ? 14.077 0.577 -23.509 1.00 80.06 84 ILE A C 1
ATOM 664 O O . ILE A 1 84 ? 13.418 1.430 -24.099 1.00 80.06 84 ILE A O 1
ATOM 668 N N . ASN A 1 85 ? 13.527 -0.406 -22.803 1.00 82.06 85 ASN A N 1
ATOM 669 C CA . ASN A 1 85 ? 12.089 -0.547 -22.603 1.00 82.06 85 ASN A CA 1
ATOM 670 C C . ASN A 1 85 ? 11.730 -0.264 -21.144 1.00 82.06 85 ASN A C 1
ATOM 672 O O . ASN A 1 85 ? 12.470 -0.618 -20.227 1.00 82.06 85 ASN A O 1
ATOM 676 N N . GLU A 1 86 ? 10.574 0.352 -20.912 1.00 86.12 86 GLU A N 1
ATOM 677 C CA . GLU A 1 86 ? 9.964 0.399 -19.585 1.00 86.12 86 GLU A CA 1
ATOM 678 C C . GLU A 1 86 ? 8.978 -0.764 -19.459 1.00 86.12 86 GLU A C 1
ATOM 680 O O . GLU A 1 86 ? 8.034 -0.882 -20.237 1.00 86.12 86 GLU A O 1
ATOM 685 N N . VAL A 1 87 ? 9.211 -1.639 -18.486 1.00 88.44 87 VAL A N 1
ATOM 686 C CA . VAL A 1 87 ? 8.309 -2.740 -18.149 1.00 88.44 87 VAL A CA 1
ATOM 687 C C . VAL A 1 87 ? 7.527 -2.332 -16.913 1.00 88.44 87 VAL A C 1
ATOM 689 O O . VAL A 1 87 ? 8.117 -2.065 -15.865 1.00 88.44 87 VAL A O 1
ATOM 692 N N . ALA A 1 88 ? 6.205 -2.278 -17.046 1.00 91.19 88 ALA A N 1
ATOM 693 C CA . ALA A 1 88 ? 5.289 -2.100 -15.932 1.00 91.19 88 ALA A CA 1
ATOM 694 C C . ALA A 1 88 ? 4.840 -3.472 -15.420 1.00 91.19 88 ALA A C 1
ATOM 696 O O . ALA A 1 88 ? 4.332 -4.296 -16.179 1.00 91.19 88 ALA A O 1
ATOM 697 N N . THR A 1 89 ? 5.019 -3.711 -14.129 1.00 91.69 89 THR A N 1
ATOM 698 C CA . THR A 1 89 ? 4.478 -4.873 -13.420 1.00 91.69 89 THR A CA 1
ATOM 699 C C . THR A 1 89 ? 3.446 -4.407 -12.399 1.00 91.69 89 THR A C 1
ATOM 701 O O . THR A 1 89 ? 3.626 -3.324 -11.840 1.00 91.69 89 THR A O 1
ATOM 704 N N . PRO A 1 90 ? 2.404 -5.195 -12.092 1.00 92.69 90 PRO A N 1
ATOM 705 C CA . PRO A 1 90 ? 1.491 -4.877 -10.999 1.00 92.69 90 PRO A CA 1
ATOM 706 C C . PRO A 1 90 ? 2.248 -4.672 -9.684 1.00 92.69 90 PRO A C 1
ATOM 708 O O . PRO A 1 90 ? 3.166 -5.432 -9.358 1.00 92.69 90 PRO A O 1
ATOM 711 N N . ARG A 1 91 ? 1.882 -3.633 -8.938 1.00 94.00 91 ARG A N 1
ATOM 712 C CA . ARG A 1 91 ? 2.452 -3.339 -7.627 1.00 94.00 91 ARG A CA 1
ATOM 713 C C . ARG A 1 91 ? 1.839 -4.289 -6.593 1.00 94.00 91 ARG A C 1
ATOM 715 O O . ARG A 1 91 ? 0.616 -4.451 -6.583 1.00 94.00 91 ARG A O 1
ATOM 722 N N . PRO A 1 92 ? 2.645 -4.916 -5.720 1.00 91.81 92 PRO A N 1
ATOM 723 C CA . PRO A 1 92 ? 2.107 -5.816 -4.707 1.00 91.81 92 PRO A CA 1
ATOM 724 C C . PRO A 1 92 ? 1.141 -5.076 -3.776 1.00 91.81 92 PRO A C 1
ATOM 726 O O . PRO A 1 92 ? 1.411 -3.944 -3.364 1.00 91.81 92 PRO A O 1
ATOM 729 N N . ARG A 1 93 ? 0.007 -5.704 -3.453 1.00 91.12 93 ARG A N 1
ATOM 730 C CA . ARG A 1 93 ? -0.948 -5.165 -2.476 1.00 91.12 93 ARG A CA 1
ATOM 731 C C . ARG A 1 93 ? -0.528 -5.576 -1.072 1.00 91.12 93 ARG A C 1
ATOM 733 O O . ARG A 1 93 ? -0.113 -6.713 -0.871 1.00 91.12 93 ARG A O 1
ATOM 740 N N . ARG A 1 94 ? -0.679 -4.665 -0.112 1.00 91.88 94 ARG A N 1
ATOM 741 C CA . ARG A 1 94 ? -0.417 -4.942 1.302 1.00 91.88 94 ARG A CA 1
ATOM 742 C C . ARG A 1 94 ? -1.446 -5.919 1.842 1.00 91.88 94 ARG A C 1
ATOM 744 O O . ARG A 1 94 ? -2.648 -5.721 1.672 1.00 91.88 94 ARG A O 1
ATOM 751 N N . GLU A 1 95 ? -0.973 -6.913 2.585 1.00 90.81 95 GLU A N 1
ATOM 752 C CA . GLU A 1 95 ? -1.847 -7.776 3.384 1.00 90.81 95 GLU A CA 1
ATOM 753 C C . GLU A 1 95 ? -2.583 -6.970 4.465 1.00 90.81 95 GLU A C 1
ATOM 755 O O . GLU A 1 95 ? -3.759 -7.200 4.731 1.00 90.81 95 GLU A O 1
ATOM 760 N N . ASN A 1 96 ? -1.905 -5.979 5.047 1.00 91.44 96 ASN A N 1
ATOM 761 C CA . ASN A 1 96 ? -2.427 -5.084 6.073 1.00 91.44 96 ASN A CA 1
ATOM 762 C C . ASN A 1 96 ? -2.385 -3.641 5.552 1.00 91.44 96 ASN A C 1
ATOM 764 O O . ASN A 1 96 ? -1.352 -2.990 5.695 1.00 91.44 96 ASN A O 1
ATOM 768 N N . PRO A 1 97 ? -3.443 -3.145 4.887 1.00 92.56 97 PRO A N 1
ATOM 769 C CA . PRO A 1 97 ? -3.408 -1.834 4.239 1.00 92.56 97 PRO A CA 1
ATOM 770 C C . PRO A 1 97 ? -3.694 -0.667 5.190 1.00 92.56 97 PRO A C 1
ATOM 772 O O . PRO A 1 97 ? -3.443 0.482 4.836 1.00 92.56 97 PRO A O 1
ATOM 775 N N . TRP A 1 98 ? -4.237 -0.930 6.378 1.00 91.19 98 TRP A N 1
ATOM 776 C CA . TRP A 1 98 ? -4.558 0.107 7.355 1.00 91.19 98 TRP A CA 1
ATOM 777 C C . TRP A 1 98 ? -3.418 0.273 8.345 1.00 91.19 98 TRP A C 1
ATOM 779 O O . TRP A 1 98 ? -2.767 -0.712 8.697 1.00 91.19 98 TRP A O 1
ATOM 789 N N . PHE A 1 99 ? -3.174 1.496 8.812 1.00 91.19 99 PHE A N 1
ATOM 790 C CA . PHE A 1 99 ? -2.123 1.736 9.792 1.00 91.19 99 PHE A CA 1
ATOM 791 C C . PHE A 1 99 ? -2.424 2.864 10.773 1.00 91.19 99 PHE A C 1
ATOM 793 O O . PHE A 1 99 ? -3.134 3.813 10.456 1.00 91.19 99 PHE A O 1
ATOM 800 N N . PHE A 1 100 ? -1.808 2.786 11.951 1.00 90.69 100 PHE A N 1
ATOM 801 C CA . PHE A 1 100 ? -1.710 3.895 12.896 1.00 90.69 100 PHE A CA 1
ATOM 802 C C . PHE A 1 100 ? -0.263 4.352 13.028 1.00 90.69 100 PHE A C 1
ATOM 804 O O . PHE A 1 100 ? 0.627 3.520 13.192 1.00 90.69 100 PHE A O 1
ATOM 811 N N . ASP A 1 101 ? -0.048 5.666 13.021 1.00 89.75 101 ASP A N 1
ATOM 812 C CA . ASP A 1 101 ? 1.231 6.274 13.384 1.00 89.75 101 ASP A CA 1
ATOM 813 C C . ASP A 1 101 ? 1.155 6.738 14.848 1.00 89.75 101 ASP A C 1
ATOM 815 O O . ASP A 1 101 ? 0.551 7.770 15.150 1.00 89.75 101 ASP A O 1
ATOM 819 N N . ILE A 1 102 ? 1.753 5.971 15.760 1.00 88.12 102 ILE A N 1
ATOM 820 C CA . ILE A 1 102 ? 1.699 6.202 17.210 1.00 88.12 102 ILE A CA 1
ATOM 821 C C . ILE A 1 102 ? 3.084 6.648 17.693 1.00 88.12 102 ILE A C 1
ATOM 823 O O . ILE A 1 102 ? 4.061 5.940 17.457 1.00 88.12 102 ILE A O 1
ATOM 827 N N . PRO A 1 103 ? 3.224 7.809 18.355 1.00 87.81 103 PRO A N 1
ATOM 828 C CA . PRO A 1 103 ? 4.496 8.213 18.938 1.00 87.81 103 PRO A CA 1
ATOM 829 C C . PRO A 1 103 ? 4.872 7.313 20.121 1.00 87.81 103 PRO A C 1
ATOM 831 O O . PRO A 1 103 ? 4.069 7.110 21.029 1.00 87.81 103 PRO A O 1
ATOM 834 N N . ASN A 1 104 ? 6.110 6.827 20.137 1.00 84.31 104 ASN A N 1
ATOM 835 C CA . ASN A 1 104 ? 6.692 6.146 21.291 1.00 84.31 104 ASN A CA 1
ATOM 836 C C . ASN A 1 104 ? 7.068 7.137 22.412 1.00 84.31 104 ASN A C 1
ATOM 838 O O . ASN A 1 104 ? 6.923 8.354 22.263 1.00 84.31 104 ASN A O 1
ATOM 842 N N . ASP A 1 105 ? 7.612 6.632 23.523 1.00 84.62 105 ASP A N 1
ATOM 843 C CA . ASP A 1 105 ? 7.997 7.441 24.696 1.00 84.62 105 ASP A CA 1
ATOM 844 C C . ASP A 1 105 ? 9.028 8.542 24.383 1.00 84.62 105 ASP A C 1
ATOM 846 O O . ASP A 1 105 ? 9.179 9.504 25.135 1.00 84.62 105 ASP A O 1
ATOM 850 N N . ARG A 1 106 ? 9.741 8.425 23.254 1.00 86.31 106 ARG A N 1
ATOM 851 C CA . ARG A 1 106 ? 10.716 9.411 22.764 1.00 86.31 106 ARG A CA 1
ATOM 852 C C . ARG A 1 106 ? 10.114 10.391 21.750 1.00 86.31 106 ARG A C 1
ATOM 854 O O . ARG A 1 106 ? 10.834 11.228 21.214 1.00 86.31 106 ARG A O 1
ATOM 861 N N . GLY A 1 107 ? 8.815 10.287 21.465 1.00 81.38 107 GLY A N 1
ATOM 862 C CA . GLY A 1 107 ? 8.098 11.112 20.493 1.00 81.38 107 GLY A CA 1
ATOM 863 C C . GLY A 1 107 ? 8.294 10.698 19.031 1.00 81.38 107 GLY A C 1
ATOM 864 O O . GLY A 1 107 ? 7.821 11.403 18.139 1.00 81.38 107 GLY A O 1
ATOM 865 N N . VAL A 1 108 ? 8.967 9.576 18.758 1.00 87.12 108 VAL A N 1
ATOM 866 C CA . VAL A 1 108 ? 9.149 9.055 17.396 1.00 87.12 108 VAL A CA 1
ATOM 867 C C . VAL A 1 108 ? 7.900 8.279 16.999 1.00 87.12 108 VAL A C 1
ATOM 869 O O . VAL A 1 108 ? 7.486 7.378 17.720 1.00 87.12 108 VAL A O 1
ATOM 872 N N . LYS A 1 109 ? 7.295 8.624 15.858 1.00 87.31 109 LYS A N 1
ATOM 873 C CA . LYS A 1 109 ? 6.120 7.918 15.336 1.00 87.31 109 LYS A CA 1
ATOM 874 C C . LYS A 1 109 ? 6.511 6.536 14.820 1.00 87.31 109 LYS A C 1
ATOM 876 O O . LYS A 1 109 ? 7.314 6.424 13.898 1.00 87.31 109 LYS A O 1
ATOM 881 N N . GLU A 1 110 ? 5.909 5.512 15.399 1.00 90.31 110 GLU A N 1
ATOM 882 C CA . GLU A 1 110 ? 5.980 4.128 14.953 1.00 90.31 110 GLU A CA 1
ATOM 883 C C . GLU A 1 110 ? 4.698 3.769 14.204 1.00 90.31 110 GLU A C 1
ATOM 885 O O . GLU A 1 110 ? 3.598 4.143 14.616 1.00 90.31 110 GLU A O 1
ATOM 890 N N . ARG A 1 111 ? 4.848 3.058 13.084 1.00 91.44 111 ARG A N 1
ATOM 891 C CA . ARG A 1 111 ? 3.733 2.678 12.218 1.00 91.44 111 ARG A CA 1
ATOM 892 C C . ARG A 1 111 ? 3.302 1.241 12.480 1.00 91.44 111 ARG A C 1
ATOM 894 O O . ARG A 1 111 ? 4.073 0.312 12.248 1.00 91.44 111 ARG A O 1
ATOM 901 N N . PHE A 1 112 ? 2.049 1.062 12.881 1.00 90.50 112 PHE A N 1
ATOM 902 C CA . PHE A 1 112 ? 1.444 -0.239 13.157 1.00 90.50 112 PHE A CA 1
ATOM 903 C C . PHE A 1 112 ? 0.413 -0.583 12.091 1.00 90.50 112 PHE A C 1
ATOM 905 O O . PHE A 1 112 ? -0.576 0.129 11.949 1.00 90.50 112 PHE A O 1
ATOM 912 N N . TRP A 1 113 ? 0.632 -1.677 11.365 1.00 91.12 113 TRP A N 1
ATOM 913 C CA . TRP A 1 113 ? -0.220 -2.120 10.260 1.00 91.12 113 TRP A CA 1
ATOM 914 C C . TRP A 1 113 ? -1.267 -3.146 10.710 1.00 91.12 113 TRP A C 1
ATOM 916 O O . TRP A 1 113 ? -0.979 -3.999 11.548 1.00 91.12 113 TRP A O 1
ATOM 926 N N . PHE A 1 114 ? -2.466 -3.101 10.127 1.00 90.62 114 PHE A N 1
ATOM 927 C CA . PHE A 1 114 ? -3.553 -4.051 10.381 1.00 90.62 114 PHE A CA 1
ATOM 928 C C . PHE A 1 114 ? -4.517 -4.183 9.182 1.00 90.62 114 PHE A C 1
ATOM 930 O O . PHE A 1 114 ? -4.433 -3.442 8.197 1.00 90.62 114 PHE A O 1
ATOM 937 N N . ASN A 1 115 ? -5.451 -5.140 9.255 1.00 88.75 115 ASN A N 1
ATOM 938 C CA . ASN A 1 115 ? -6.450 -5.403 8.216 1.00 88.75 115 ASN A CA 1
ATOM 939 C C . ASN A 1 115 ? -7.880 -5.373 8.783 1.00 88.75 115 ASN A C 1
ATOM 941 O O .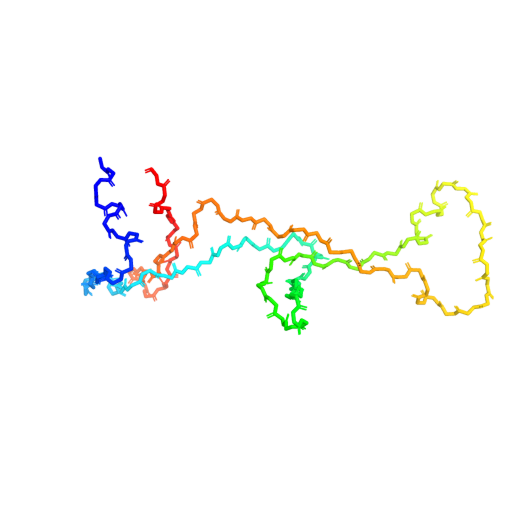 ASN A 1 115 ? -8.164 -5.951 9.834 1.00 88.75 115 ASN A O 1
ATOM 945 N N . LEU A 1 116 ?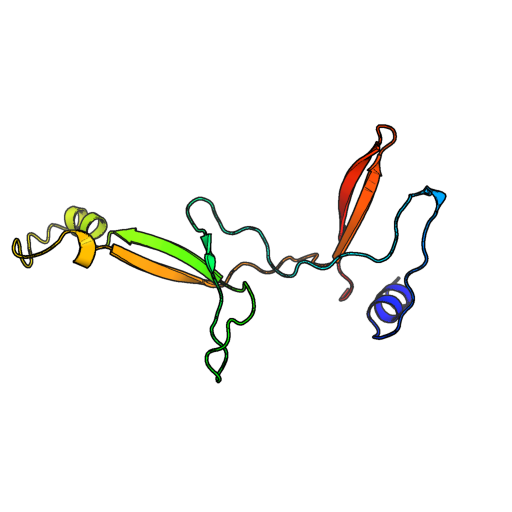 -8.786 -4.712 8.058 1.00 84.56 116 LEU A N 1
ATOM 946 C CA . LEU A 1 116 ? -10.206 -4.599 8.397 1.00 84.56 116 LEU A CA 1
ATOM 947 C C . LEU A 1 116 ? -11.109 -5.681 7.769 1.00 84.56 116 LEU A C 1
ATOM 949 O O . LEU A 1 116 ? -12.290 -5.758 8.089 1.00 84.56 116 LEU A O 1
ATOM 953 N N . ASN A 1 117 ? -10.573 -6.544 6.909 1.00 75.56 117 ASN A N 1
ATOM 954 C CA . ASN A 1 117 ? -11.315 -7.561 6.155 1.00 75.56 117 ASN A CA 1
ATOM 955 C C . ASN A 1 117 ? -11.133 -8.991 6.722 1.00 75.56 117 ASN A C 1
ATOM 957 O O . ASN A 1 117 ? -11.092 -9.950 5.955 1.00 75.56 117 ASN A O 1
ATOM 961 N N . THR A 1 118 ? -10.982 -9.141 8.046 1.00 63.72 118 THR A N 1
ATOM 962 C CA . THR A 1 118 ? -10.661 -10.424 8.726 1.00 63.72 118 THR A CA 1
ATOM 963 C C . THR A 1 118 ? -11.854 -11.331 9.052 1.00 63.72 118 THR A C 1
ATOM 965 O O . THR A 1 118 ? -12.987 -10.863 9.297 1.00 63.72 118 THR A O 1
#

Radius of gyration: 22.4 Å; chains: 1; bounding box: 44×27×63 Å